Protein AF-A0A2N1DSF1-F1 (afdb_monomer)

Sequence (118 aa):
LLKQGKAKVKKRMPFTIKMVEDTTEFIQPIIGGMDTGSKNIGCAATANGKVLYQSEVKLRTDISKKMQQRAMYRRTRRGRKCRYRPARWANRASMRKKGRLAPSIRSKVDSHLREKKY

pLDDT: mean 84.76, std 6.63, range [64.19, 95.62]

Nearest PDB structures (foldseek):
  8csz-assembly1_D  TM=7.946E-01  e=3.192E-05  synthetic construct
  7utn-assembly1_D  TM=7.830E-01  e=2.667E-05  synthetic construct
  7xht-assembly1_A  TM=7.555E-01  e=6.959E-05  metagenome
  3hrg-assembly1_A  TM=5.426E-01  e=9.029E-01  Bacteroides thetaiotaomicron VPI-5482

Solvent-accessible surface area (backbone atoms only — not comparable to full-atom values): 7459 Å² total; per-residue (Å²): 87,65,94,71,64,44,27,44,83,73,37,80,80,74,77,34,72,40,73,70,57,92,74,74,89,84,76,75,82,65,55,74,49,75,48,81,56,96,50,43,35,40,40,38,31,34,40,96,95,38,78,79,43,77,49,76,45,79,53,89,73,63,53,58,59,53,53,50,51,55,50,49,54,52,49,53,60,46,63,79,66,36,94,83,57,81,85,67,76,80,77,43,57,82,77,70,40,85,91,66,67,54,72,57,58,44,53,51,53,55,51,52,57,55,58,73,71,108

Mean predicted aligned error: 8.83 Å

Foldseek 3Di:
DVVVVQWDFPDVVVGDIDGPDDDDPPDFDKDWDWDQDPFKIWIWIDGPRDTPDIDIDGADDCVVVVVVVVVVVVVVVCVVVPPPPDDPPVPVVVVVDPPDDDPSVVSSVVVVVVVVVD

Radius of gyration: 23.52 Å; Cα contacts (8 Å, |Δi|>4): 100; chains: 1; bounding box: 52×29×66 Å

Secondary structure (DSSP, 8-state):
-TTTTSEEEEETTTTEEEE-S---S-----EEEEEE-SSEEEEEEEETTEEEEEEEEEPP-THHHHHHHHHHHHHHHHHTT-TT----STT-HHHH-TTPPPHHHHHHHHHHHHHHT-

Structure (mmCIF, N/CA/C/O backbone):
data_AF-A0A2N1DSF1-F1
#
_entry.id   AF-A0A2N1DSF1-F1
#
loop_
_atom_site.group_PDB
_atom_site.id
_atom_site.type_symbol
_atom_site.label_atom_id
_atom_site.label_alt_id
_atom_site.label_comp_id
_atom_site.label_asym_id
_atom_site.label_entity_id
_atom_site.label_seq_id
_atom_site.pdbx_PDB_ins_code
_atom_site.Cartn_x
_atom_site.Cartn_y
_atom_site.Cartn_z
_atom_site.occupancy
_atom_site.B_iso_or_equiv
_atom_site.auth_seq_id
_atom_site.auth_comp_id
_atom_site.auth_asym_id
_atom_site.auth_atom_id
_atom_site.pdbx_PDB_model_num
ATOM 1 N N . LEU A 1 1 ? -8.203 -3.648 32.026 1.00 82.00 1 LEU A N 1
ATOM 2 C CA . LEU A 1 1 ? -8.083 -4.540 30.844 1.00 82.00 1 LEU A CA 1
ATOM 3 C C . LEU A 1 1 ? -6.871 -5.471 30.908 1.00 82.00 1 LEU A C 1
ATOM 5 O O . LEU A 1 1 ? -7.058 -6.596 31.339 1.00 82.00 1 LEU A O 1
ATOM 9 N N . LEU A 1 2 ? -5.646 -5.046 30.555 1.00 86.38 2 LEU A N 1
ATOM 10 C CA . LEU A 1 2 ? -4.475 -5.953 30.512 1.00 86.38 2 LEU A CA 1
ATOM 11 C C . LEU A 1 2 ? -4.107 -6.545 31.884 1.00 86.38 2 LEU A C 1
ATOM 13 O O . LEU A 1 2 ? -3.986 -7.755 32.015 1.00 86.38 2 LEU A O 1
ATOM 17 N N . LYS A 1 3 ? -4.004 -5.704 32.925 1.00 89.25 3 LYS A N 1
ATOM 18 C CA . LYS A 1 3 ? -3.735 -6.155 34.307 1.00 89.25 3 LYS A CA 1
ATOM 19 C C . LYS A 1 3 ? -4.833 -7.062 34.879 1.00 89.25 3 LYS A C 1
ATOM 21 O O . LYS A 1 3 ? -4.572 -7.828 35.788 1.00 89.25 3 LYS A O 1
ATOM 26 N N . GLN A 1 4 ? -6.050 -6.956 34.349 1.00 88.81 4 GLN A N 1
ATOM 27 C CA . GLN A 1 4 ? -7.219 -7.721 34.792 1.00 88.81 4 GLN A CA 1
ATOM 28 C C . GLN A 1 4 ? -7.421 -9.005 33.964 1.00 88.81 4 GLN A C 1
ATOM 30 O O . GLN A 1 4 ? -8.451 -9.646 34.104 1.00 88.81 4 GLN A O 1
ATOM 35 N N . GLY A 1 5 ? -6.517 -9.346 33.034 1.00 86.56 5 GLY A N 1
ATOM 36 C CA . GLY A 1 5 ? -6.634 -10.542 32.182 1.00 86.56 5 GLY A CA 1
ATOM 37 C C . GLY A 1 5 ? -7.696 -10.474 31.071 1.00 86.56 5 GLY A C 1
ATOM 38 O O . GLY A 1 5 ? -7.719 -11.332 30.195 1.00 86.56 5 GLY A O 1
ATOM 39 N N . LYS A 1 6 ? -8.519 -9.420 31.035 1.00 86.88 6 LYS A N 1
ATOM 40 C CA . LYS A 1 6 ? -9.656 -9.254 30.104 1.00 86.88 6 LYS A CA 1
ATOM 41 C C . LYS A 1 6 ? -9.264 -9.006 28.647 1.00 86.88 6 LYS A C 1
ATOM 43 O O . LYS A 1 6 ? -10.090 -9.076 27.739 1.00 86.88 6 LYS A O 1
ATOM 48 N N . ALA A 1 7 ? -8.002 -8.662 28.414 1.00 90.94 7 ALA A N 1
ATOM 49 C CA . ALA A 1 7 ? -7.454 -8.424 27.090 1.00 90.94 7 ALA A CA 1
ATOM 50 C C . ALA A 1 7 ? -6.029 -8.964 27.011 1.00 90.94 7 ALA A C 1
ATOM 52 O O . ALA A 1 7 ? -5.286 -8.933 27.991 1.00 90.94 7 ALA A O 1
ATOM 53 N N . LYS A 1 8 ? -5.624 -9.393 25.816 1.00 92.88 8 LYS A N 1
ATOM 54 C CA . LYS A 1 8 ? -4.254 -9.814 25.514 1.00 92.88 8 LYS A CA 1
ATOM 55 C C . LYS A 1 8 ? -3.641 -8.943 24.430 1.00 92.88 8 LYS A C 1
ATOM 57 O O . LYS A 1 8 ? -4.320 -8.525 23.493 1.00 92.88 8 LYS A O 1
ATOM 62 N N . VAL A 1 9 ? -2.342 -8.681 24.532 1.00 92.56 9 VAL A N 1
ATOM 63 C CA . VAL A 1 9 ? -1.616 -7.926 23.503 1.00 92.56 9 VAL A CA 1
ATOM 64 C C . VAL A 1 9 ? -1.542 -8.772 22.229 1.00 92.56 9 VAL A C 1
ATOM 66 O O . VAL A 1 9 ? -0.967 -9.856 22.231 1.00 92.56 9 VAL A O 1
ATOM 69 N N . LYS A 1 10 ? -2.125 -8.277 21.133 1.00 89.75 10 LYS A N 1
ATOM 70 C CA . LYS A 1 10 ? -2.062 -8.907 19.803 1.00 89.75 10 LYS A CA 1
ATOM 71 C C . LYS A 1 10 ? -0.856 -8.410 19.015 1.00 89.75 10 LYS A C 1
ATOM 73 O O . LYS A 1 10 ? -0.228 -9.177 18.291 1.00 89.75 10 LYS A O 1
ATOM 78 N N . LYS A 1 11 ? -0.546 -7.117 19.128 1.00 85.62 11 LYS A N 1
ATOM 79 C CA . LYS A 1 11 ? 0.567 -6.482 18.419 1.00 85.62 11 LYS A CA 1
ATOM 80 C C . LYS A 1 11 ? 1.117 -5.325 19.242 1.00 85.62 11 LYS A C 1
ATOM 82 O O . LYS A 1 11 ? 0.351 -4.608 19.874 1.00 85.62 11 LYS A O 1
ATOM 87 N N . ARG A 1 12 ? 2.439 -5.142 19.237 1.00 86.31 12 ARG A N 1
AT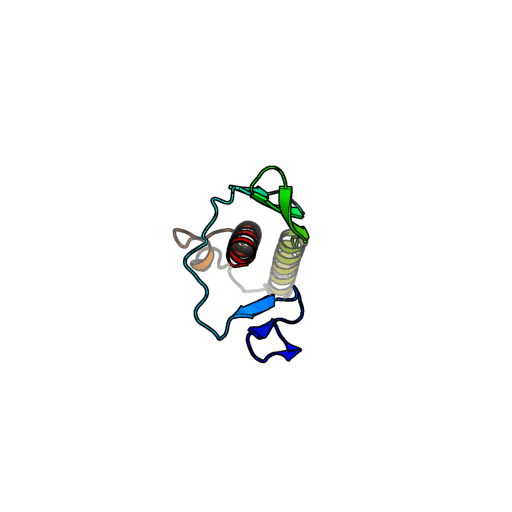OM 88 C CA . ARG A 1 12 ? 3.090 -4.027 19.945 1.00 86.31 12 ARG A CA 1
ATOM 89 C C . ARG A 1 12 ? 3.085 -2.727 19.138 1.00 86.31 12 ARG A C 1
ATOM 91 O O . ARG A 1 12 ? 3.019 -1.666 19.738 1.00 86.31 12 ARG A O 1
ATOM 98 N N . MET A 1 13 ? 3.121 -2.809 17.804 1.00 78.69 13 MET A N 1
ATOM 99 C CA . MET A 1 13 ? 3.095 -1.636 16.925 1.00 78.69 13 MET A CA 1
ATOM 100 C C . MET A 1 13 ? 2.282 -1.898 15.635 1.00 78.69 13 MET A C 1
ATOM 102 O O . MET A 1 13 ? 2.629 -2.820 14.883 1.00 78.69 13 MET A O 1
ATOM 106 N N . PRO A 1 14 ? 1.211 -1.120 15.374 1.00 76.12 14 PRO A N 1
ATOM 107 C CA . PRO A 1 14 ? 0.532 -0.261 16.356 1.00 76.12 14 PRO A CA 1
ATOM 108 C C . PRO A 1 14 ? 0.079 -1.087 17.575 1.00 76.12 14 PRO A C 1
ATOM 110 O O . PRO A 1 14 ? -0.175 -2.291 17.446 1.00 76.12 14 PRO A O 1
ATOM 113 N N . PHE A 1 15 ? 0.050 -0.479 18.766 1.00 83.25 15 PHE A N 1
ATOM 114 C CA . PHE A 1 15 ? -0.306 -1.201 19.989 1.00 83.25 15 PHE A CA 1
ATOM 115 C C . PHE A 1 15 ? -1.765 -1.647 19.905 1.00 83.25 15 PHE A C 1
ATOM 117 O O . PHE A 1 15 ? -2.684 -0.838 19.939 1.00 83.25 15 PHE A O 1
ATOM 124 N N . THR A 1 16 ? -1.964 -2.950 19.730 1.00 86.62 16 THR A N 1
ATOM 125 C CA . THR A 1 16 ? -3.269 -3.551 19.468 1.00 86.62 16 THR A CA 1
ATOM 126 C C . THR A 1 16 ? -3.536 -4.594 20.534 1.00 86.62 16 THR A C 1
ATOM 128 O O . THR A 1 16 ? -2.775 -5.561 20.672 1.00 86.62 16 THR A O 1
ATOM 131 N N . ILE A 1 17 ? -4.636 -4.431 21.260 1.00 90.50 17 ILE A N 1
ATOM 132 C CA . ILE A 1 17 ? -5.129 -5.421 22.214 1.00 90.50 17 ILE A CA 1
ATOM 133 C C . ILE A 1 17 ? -6.291 -6.198 21.596 1.00 90.50 17 ILE A C 1
ATOM 135 O O . ILE A 1 17 ? -7.047 -5.672 20.784 1.00 90.50 17 ILE A O 1
ATOM 139 N N . LYS A 1 18 ? -6.410 -7.474 21.951 1.00 87.69 18 LYS A N 1
ATOM 140 C CA . LYS A 1 18 ? -7.566 -8.313 21.638 1.00 87.69 18 LYS A CA 1
ATOM 141 C C . LYS A 1 18 ? -8.303 -8.598 22.942 1.00 87.69 18 LYS A C 1
ATOM 143 O O . LYS A 1 18 ? -7.678 -9.088 23.882 1.00 87.69 18 LYS A O 1
ATOM 148 N N . MET A 1 19 ? -9.600 -8.318 22.977 1.00 88.94 19 MET A N 1
ATOM 149 C CA . MET A 1 19 ? -10.473 -8.688 24.093 1.00 88.94 19 MET A CA 1
ATOM 150 C C . MET A 1 19 ? -10.586 -10.219 24.182 1.00 88.94 19 MET A C 1
ATOM 152 O O . MET A 1 19 ? -10.615 -10.898 23.151 1.00 88.94 19 MET A O 1
ATOM 156 N N . VAL A 1 20 ? -10.522 -10.756 25.402 1.00 87.31 20 VAL A N 1
ATOM 157 C CA . VAL A 1 20 ? -10.624 -12.200 25.691 1.00 87.31 20 VAL A CA 1
ATOM 158 C C . VAL A 1 20 ? -12.018 -12.558 26.196 1.00 87.31 20 VAL A C 1
ATOM 160 O O . VAL A 1 20 ? -12.508 -13.632 25.877 1.00 87.31 20 VAL A O 1
ATOM 163 N N . GLU A 1 21 ? -12.637 -11.655 26.953 1.00 83.88 21 GLU A N 1
ATOM 164 C CA . GLU A 1 21 ? -14.031 -11.760 27.380 1.00 83.88 21 GLU A CA 1
ATOM 165 C C . GLU A 1 21 ? -14.971 -11.334 26.247 1.00 83.88 21 GLU A C 1
ATOM 167 O O . GLU A 1 21 ? -14.606 -10.483 25.425 1.00 83.88 21 GLU A O 1
ATOM 172 N N . ASP A 1 22 ? -16.181 -11.895 26.239 1.00 75.06 22 ASP A N 1
ATOM 173 C CA . ASP A 1 22 ? -17.254 -11.436 25.366 1.00 75.06 22 ASP A CA 1
ATOM 174 C C . ASP A 1 22 ? -17.603 -9.991 25.725 1.00 75.06 22 ASP A C 1
ATOM 176 O O . ASP A 1 22 ? -18.013 -9.662 26.840 1.00 75.06 22 ASP A O 1
ATOM 180 N N . THR A 1 23 ? -17.362 -9.095 24.777 1.00 71.81 23 THR A N 1
ATOM 181 C CA . THR A 1 23 ? -17.770 -7.699 24.886 1.00 71.81 23 THR A CA 1
ATOM 182 C C . THR A 1 23 ? -19.251 -7.569 24.568 1.00 71.81 23 THR A C 1
ATOM 184 O O . THR A 1 23 ? -19.747 -8.201 23.639 1.00 71.81 23 THR A O 1
ATOM 187 N N . THR A 1 24 ? -19.937 -6.710 25.316 1.00 71.06 24 THR A N 1
ATOM 188 C CA . THR A 1 24 ? -21.329 -6.324 25.076 1.00 71.06 24 THR A CA 1
ATOM 189 C C . THR A 1 24 ? -21.536 -5.747 23.671 1.00 71.06 24 THR A C 1
ATOM 191 O O . THR A 1 24 ? -20.620 -5.176 23.079 1.00 71.06 24 THR A O 1
ATOM 194 N N . GLU A 1 25 ? -22.767 -5.843 23.162 1.00 69.75 25 GLU A N 1
ATOM 195 C CA . GLU A 1 25 ? -23.213 -5.394 21.828 1.00 69.75 25 GLU A CA 1
ATOM 196 C C . GLU A 1 25 ? -23.200 -3.865 21.619 1.00 69.75 25 GLU A C 1
ATOM 198 O O . GLU A 1 25 ? -23.859 -3.354 20.716 1.00 69.75 25 GLU A O 1
ATOM 203 N N . PHE A 1 26 ? -22.452 -3.103 22.424 1.00 73.75 26 PHE A N 1
ATOM 204 C CA . PHE A 1 26 ? -22.303 -1.659 22.246 1.00 73.75 26 PHE A CA 1
ATOM 205 C C . PHE A 1 26 ? -21.421 -1.364 21.029 1.00 73.75 26 PHE A C 1
ATOM 207 O O . PHE A 1 26 ? -20.242 -1.025 21.131 1.00 73.75 26 PHE A O 1
ATOM 214 N N . ILE A 1 27 ? -22.020 -1.519 19.854 1.00 80.12 27 ILE A N 1
ATOM 215 C CA . ILE A 1 27 ? -21.491 -1.055 18.583 1.00 80.12 27 ILE A CA 1
ATOM 216 C C . ILE A 1 27 ? -21.889 0.404 18.386 1.00 80.12 27 ILE A C 1
ATOM 218 O O . ILE A 1 27 ? -22.979 0.838 18.751 1.00 80.12 27 ILE A O 1
ATOM 222 N N . GLN A 1 28 ? -20.991 1.169 17.782 1.00 83.94 28 GLN A N 1
ATOM 223 C CA . GLN A 1 28 ? -21.257 2.543 17.387 1.00 83.94 28 GLN A CA 1
ATOM 224 C C . GLN A 1 28 ? -20.919 2.699 15.906 1.00 83.94 28 GLN A C 1
ATOM 226 O O . GLN A 1 28 ? -19.938 2.104 15.444 1.00 83.94 28 GLN A O 1
ATOM 231 N N . PRO A 1 29 ? -21.704 3.475 15.145 1.00 86.75 29 PRO A N 1
ATOM 232 C CA . PRO A 1 29 ? -21.370 3.765 13.763 1.00 86.75 29 PRO A CA 1
ATOM 233 C C . PRO A 1 29 ? -20.071 4.575 13.720 1.00 86.75 29 PRO A C 1
ATOM 235 O O . PRO A 1 29 ? -19.906 5.568 14.431 1.00 86.75 29 PRO A O 1
ATOM 238 N N . ILE A 1 30 ? -19.137 4.129 12.885 1.00 90.44 30 ILE A N 1
ATOM 239 C CA . ILE A 1 30 ? -17.842 4.773 12.674 1.00 90.44 30 ILE A CA 1
ATOM 240 C C . ILE A 1 30 ? -17.744 5.133 11.196 1.00 90.44 30 ILE A C 1
ATOM 242 O O . ILE A 1 30 ? -17.986 4.294 10.328 1.00 90.44 30 ILE A O 1
ATOM 246 N N . ILE A 1 31 ? -17.352 6.370 10.911 1.00 90.81 31 ILE A N 1
ATOM 247 C CA . ILE A 1 31 ? -17.050 6.823 9.557 1.00 90.81 31 ILE A CA 1
ATOM 248 C C . ILE A 1 31 ? -15.543 6.677 9.354 1.00 90.81 31 ILE A C 1
ATOM 250 O O . ILE A 1 31 ? -14.741 7.349 10.001 1.00 90.81 31 ILE A O 1
ATOM 254 N N . GLY A 1 32 ? -15.160 5.758 8.469 1.00 89.75 32 GLY A N 1
ATOM 255 C CA . GLY A 1 32 ? -13.774 5.562 8.053 1.00 89.75 32 GLY A CA 1
ATOM 256 C C . GLY A 1 32 ? -13.462 6.363 6.791 1.00 89.75 32 GLY A C 1
ATOM 257 O O . GLY A 1 32 ? -14.083 6.142 5.754 1.00 89.75 32 GLY A O 1
ATOM 258 N N . GLY A 1 33 ? -12.484 7.260 6.868 1.00 89.19 33 GLY A N 1
ATOM 259 C CA . GLY A 1 33 ? -11.907 7.967 5.729 1.00 89.19 33 GLY A CA 1
ATOM 260 C C . GLY A 1 33 ? -10.515 7.430 5.401 1.00 89.19 33 GLY A C 1
ATOM 261 O O . GLY A 1 33 ? -9.687 7.256 6.294 1.00 89.19 33 GLY A O 1
ATOM 262 N N . MET A 1 34 ? -10.247 7.188 4.118 1.00 88.19 34 MET A N 1
ATOM 263 C CA . MET A 1 34 ? -8.912 6.861 3.615 1.00 88.19 34 MET A CA 1
ATOM 264 C C . MET A 1 34 ? -8.554 7.851 2.510 1.00 88.19 34 MET A C 1
ATOM 266 O O . MET A 1 34 ? -9.180 7.848 1.453 1.00 88.19 34 MET A O 1
ATOM 270 N N . ASP A 1 35 ? -7.540 8.673 2.755 1.00 88.69 35 ASP A N 1
ATOM 271 C CA . ASP A 1 35 ? -6.957 9.564 1.761 1.00 88.69 35 ASP A CA 1
ATOM 272 C C . ASP A 1 35 ? -5.718 8.913 1.139 1.00 88.69 35 ASP A C 1
ATOM 274 O O . ASP A 1 35 ? -4.725 8.598 1.804 1.00 88.69 35 ASP A O 1
ATOM 278 N N . THR A 1 36 ? -5.791 8.667 -0.165 1.00 82.19 36 THR A N 1
ATOM 279 C CA . THR A 1 36 ? -4.778 7.912 -0.899 1.00 82.19 36 THR A CA 1
ATOM 280 C C . THR A 1 36 ? -3.896 8.842 -1.716 1.00 82.19 36 THR A C 1
ATOM 282 O O . THR A 1 36 ? -4.154 9.118 -2.891 1.00 82.19 36 THR A O 1
ATOM 285 N N . GLY A 1 37 ? -2.793 9.282 -1.121 1.00 83.06 37 GLY A N 1
ATOM 286 C CA . GLY A 1 37 ? -1.785 10.077 -1.805 1.00 83.06 37 GLY A CA 1
ATOM 287 C C . GLY A 1 37 ? -0.862 9.266 -2.727 1.00 83.06 37 GLY A C 1
ATOM 288 O O . GLY A 1 37 ? -0.868 8.033 -2.826 1.00 83.06 37 GLY A O 1
ATOM 289 N N . SER A 1 38 ? 0.005 9.982 -3.448 1.00 79.31 38 SER A N 1
ATOM 290 C CA . SER A 1 38 ? 1.054 9.363 -4.275 1.00 79.31 38 SER A CA 1
ATOM 291 C C . SER A 1 38 ? 2.191 8.768 -3.440 1.00 79.31 38 SER A C 1
ATOM 293 O O . SER A 1 38 ? 2.749 7.734 -3.816 1.00 79.31 38 SER A O 1
ATOM 295 N N . LYS A 1 39 ? 2.511 9.416 -2.316 1.00 85.00 39 LYS A N 1
ATOM 296 C CA . LYS A 1 39 ? 3.612 9.063 -1.414 1.00 85.00 39 LYS A CA 1
ATOM 297 C C . LYS A 1 39 ? 3.142 8.664 -0.025 1.00 85.00 39 LYS A C 1
ATOM 299 O O . LYS A 1 39 ? 3.826 7.862 0.590 1.00 85.00 39 LYS A O 1
ATOM 304 N N . ASN A 1 40 ? 2.017 9.188 0.446 1.00 88.81 40 ASN A N 1
ATOM 305 C CA . ASN A 1 40 ? 1.506 8.941 1.789 1.00 88.81 40 ASN A CA 1
ATOM 306 C C . ASN A 1 40 ? 0.057 8.457 1.685 1.00 88.81 40 ASN A C 1
ATOM 308 O O . ASN A 1 40 ? -0.638 8.824 0.739 1.00 88.81 40 ASN A O 1
ATOM 312 N N . ILE A 1 41 ? -0.370 7.620 2.622 1.00 88.12 41 ILE A N 1
ATOM 313 C CA . ILE A 1 41 ? -1.771 7.243 2.823 1.00 88.12 41 ILE A CA 1
ATOM 314 C C . ILE A 1 41 ? -2.158 7.733 4.209 1.00 88.12 41 ILE A C 1
ATOM 316 O O . ILE A 1 41 ? -1.479 7.376 5.171 1.00 88.12 41 ILE A O 1
ATOM 320 N N . GLY A 1 42 ? -3.221 8.524 4.298 1.00 88.19 42 GLY A N 1
ATOM 321 C CA . GLY A 1 42 ? -3.838 8.906 5.561 1.00 88.19 42 GLY A CA 1
ATOM 322 C C . GLY A 1 42 ? -5.089 8.072 5.802 1.00 88.19 42 GLY A C 1
ATOM 323 O O . GLY A 1 42 ? -5.916 7.945 4.902 1.00 88.19 42 GLY A O 1
ATOM 324 N N . CYS A 1 43 ? -5.251 7.511 6.997 1.00 87.56 43 CYS A N 1
ATOM 325 C CA . CYS A 1 43 ? -6.520 6.921 7.419 1.00 87.56 43 CYS A CA 1
ATOM 326 C C . CYS A 1 43 ? -7.014 7.611 8.682 1.00 87.56 43 CYS A C 1
ATOM 328 O O . CYS A 1 43 ? -6.229 7.930 9.575 1.00 87.56 43 CYS A O 1
ATOM 330 N N . ALA A 1 44 ? -8.321 7.823 8.759 1.00 89.12 44 ALA A N 1
ATOM 331 C CA . ALA A 1 44 ? -8.981 8.360 9.934 1.00 89.12 44 ALA A CA 1
ATOM 332 C C . ALA A 1 44 ? -10.287 7.609 10.182 1.00 89.12 44 ALA A C 1
ATOM 334 O O . ALA A 1 44 ? -11.004 7.272 9.242 1.00 89.12 44 ALA A O 1
ATOM 335 N N . ALA A 1 45 ? -10.607 7.363 11.446 1.00 89.38 45 ALA A N 1
ATOM 336 C CA . ALA A 1 45 ? -11.900 6.832 11.848 1.00 89.38 45 ALA A CA 1
ATOM 337 C C . ALA A 1 45 ? -12.536 7.791 12.853 1.00 89.38 45 ALA A C 1
ATOM 339 O O . ALA A 1 45 ? -11.924 8.109 13.877 1.00 89.38 45 ALA A O 1
ATOM 340 N N . THR A 1 46 ? -13.746 8.261 12.562 1.00 90.75 46 THR A N 1
ATOM 341 C CA . THR A 1 46 ? -14.474 9.220 13.396 1.00 90.75 46 THR A CA 1
ATOM 342 C C . THR A 1 46 ? -15.797 8.640 13.883 1.0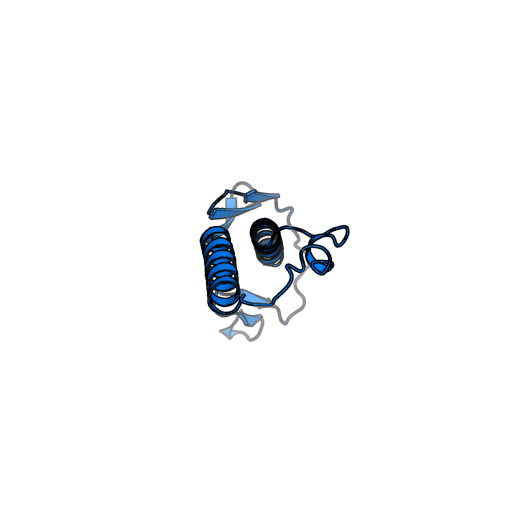0 90.75 46 THR A C 1
ATOM 344 O O . THR A 1 46 ? -16.477 7.910 13.165 1.00 90.75 46 THR A O 1
ATOM 347 N N . ALA A 1 47 ? -16.167 8.958 15.121 1.00 90.75 47 ALA A N 1
ATOM 348 C CA . ALA A 1 47 ? -17.486 8.671 15.679 1.00 90.75 47 ALA A CA 1
ATOM 349 C C . ALA A 1 47 ? -17.877 9.779 16.657 1.00 90.75 47 ALA A C 1
ATOM 351 O O . ALA A 1 47 ? -17.011 10.331 17.337 1.00 90.75 47 ALA A O 1
ATOM 352 N N . ASN A 1 48 ? -19.169 10.105 16.742 1.00 88.12 48 ASN A N 1
ATOM 353 C CA . ASN A 1 48 ? -19.705 11.109 17.675 1.00 88.12 48 ASN A CA 1
ATOM 354 C C . ASN A 1 48 ? -18.937 12.449 17.649 1.00 88.12 48 ASN A C 1
ATOM 356 O O . ASN A 1 48 ? -18.659 13.040 18.691 1.00 88.12 48 ASN A O 1
ATOM 360 N N . GLY A 1 49 ? -18.520 12.894 16.458 1.00 86.88 49 GLY A N 1
ATOM 361 C CA . GLY A 1 49 ? -17.759 14.137 16.274 1.00 86.88 49 GLY A CA 1
ATOM 362 C C . GLY A 1 49 ? -16.302 14.097 16.757 1.00 86.88 49 GLY A C 1
ATOM 363 O O . GLY A 1 49 ? -15.639 15.130 16.746 1.00 86.88 49 GLY A O 1
ATOM 364 N N . LYS A 1 50 ? -15.781 12.933 17.169 1.00 89.31 50 LYS A N 1
ATOM 365 C CA . LYS A 1 50 ? -14.395 12.753 17.632 1.00 89.31 50 LYS A CA 1
ATOM 366 C C . LYS A 1 50 ? -13.619 11.791 16.734 1.00 89.31 50 LYS A C 1
ATOM 368 O O . LYS A 1 50 ? -14.175 10.838 16.189 1.00 89.31 50 LYS A O 1
ATOM 373 N N . VAL A 1 51 ? -12.314 12.027 16.607 1.00 87.62 51 VAL A N 1
ATOM 374 C CA . VAL A 1 51 ? -11.381 11.127 15.913 1.00 87.62 51 VAL A CA 1
ATOM 375 C C . VAL A 1 51 ? -10.971 10.013 16.874 1.00 87.62 51 VAL A C 1
ATOM 377 O O . VAL A 1 51 ? -10.366 10.276 17.910 1.00 87.62 51 VAL A O 1
ATOM 380 N N . LEU A 1 52 ? -11.321 8.772 16.542 1.00 86.62 52 LEU A N 1
ATOM 381 C CA . LEU A 1 52 ? -10.973 7.581 17.322 1.00 86.62 52 LEU A CA 1
ATOM 382 C C . LEU A 1 52 ? -9.638 6.978 16.886 1.00 86.62 52 LEU A C 1
ATOM 384 O O . LEU A 1 52 ? -8.940 6.355 17.683 1.00 86.62 52 LEU A O 1
ATOM 388 N N . TYR A 1 53 ? -9.302 7.136 15.609 1.00 85.31 53 TYR A N 1
ATOM 389 C CA . TYR A 1 53 ? -8.100 6.580 15.010 1.00 85.31 53 TYR A CA 1
ATOM 390 C C . TYR A 1 53 ? -7.581 7.511 13.924 1.00 85.31 53 TYR A C 1
ATOM 392 O O . TYR A 1 53 ? -8.365 8.047 13.140 1.00 85.31 53 TYR A O 1
ATOM 400 N N . GLN A 1 54 ? -6.261 7.662 13.868 1.00 88.00 54 GLN A N 1
ATOM 401 C CA . GLN A 1 54 ? -5.559 8.349 12.797 1.00 88.00 54 GLN A CA 1
ATOM 402 C C . GLN A 1 54 ? -4.242 7.622 12.522 1.00 88.00 54 GLN A C 1
ATOM 404 O O . GLN A 1 54 ? -3.506 7.285 13.453 1.00 88.00 54 GLN A O 1
ATOM 409 N N . SER A 1 55 ? -3.933 7.398 11.251 1.00 86.06 55 SER A N 1
ATOM 410 C CA . SER A 1 5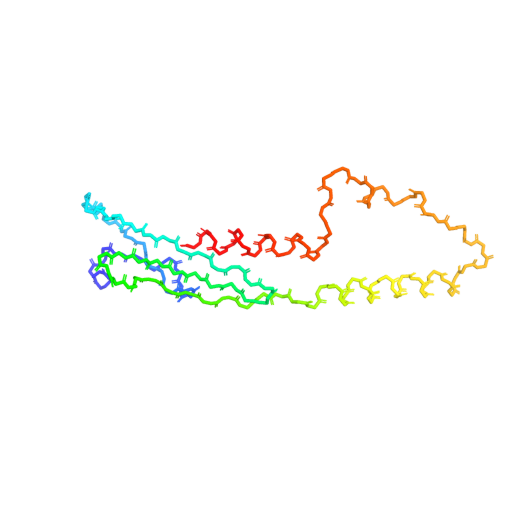5 ? -2.644 6.873 10.812 1.00 86.06 55 SER A CA 1
ATOM 411 C C . SER A 1 55 ? -2.162 7.586 9.558 1.00 86.06 55 SER A C 1
ATOM 413 O O . SER A 1 55 ? -2.949 8.004 8.708 1.00 86.06 55 SER A O 1
ATOM 415 N N . GLU A 1 56 ? -0.842 7.702 9.438 1.00 88.50 56 GLU A N 1
ATOM 416 C CA . GLU A 1 56 ? -0.182 8.095 8.201 1.00 88.50 56 GLU A CA 1
ATOM 417 C C . GLU A 1 56 ? 0.878 7.051 7.847 1.00 88.50 56 GLU A C 1
ATOM 419 O O . GLU A 1 56 ? 1.762 6.728 8.645 1.00 88.50 56 GLU A O 1
ATOM 424 N N . VAL A 1 57 ? 0.804 6.524 6.625 1.00 86.75 57 VAL A N 1
ATOM 425 C CA . VAL A 1 57 ? 1.751 5.535 6.113 1.00 86.75 57 VAL A CA 1
ATOM 426 C C . VAL A 1 57 ? 2.473 6.075 4.895 1.00 86.75 57 VAL A C 1
ATOM 428 O O . VAL A 1 57 ? 1.881 6.343 3.849 1.00 86.75 57 VAL A O 1
ATOM 431 N N . LYS A 1 58 ? 3.800 6.148 4.998 1.00 88.69 58 LYS A N 1
ATOM 432 C CA . LYS A 1 58 ? 4.669 6.501 3.878 1.00 88.69 58 LYS A CA 1
ATOM 433 C C . LYS A 1 58 ? 4.857 5.310 2.938 1.00 88.69 58 LYS A C 1
ATOM 435 O O . LYS A 1 58 ? 5.408 4.270 3.299 1.00 88.69 58 LYS A O 1
ATOM 440 N N . LEU A 1 59 ? 4.429 5.487 1.698 1.00 87.44 59 LEU A N 1
ATOM 441 C CA . LEU A 1 59 ? 4.574 4.541 0.606 1.00 87.44 59 LEU A CA 1
ATOM 442 C C . LEU A 1 59 ? 5.978 4.540 0.014 1.00 87.44 59 LEU A C 1
ATOM 444 O O . LEU A 1 59 ? 6.709 5.531 -0.026 1.00 87.44 59 LEU A O 1
ATOM 448 N N . ARG A 1 60 ? 6.328 3.382 -0.536 1.00 8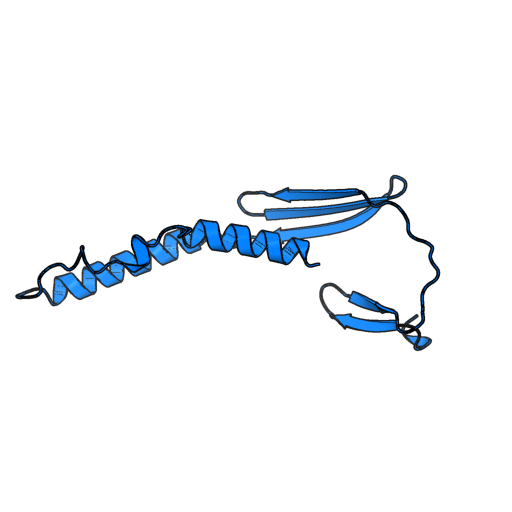6.88 60 ARG A N 1
ATOM 449 C CA . ARG A 1 60 ? 7.592 3.157 -1.221 1.00 86.88 60 ARG A CA 1
ATOM 450 C C . ARG A 1 60 ? 7.537 3.682 -2.662 1.00 86.88 60 ARG A C 1
ATOM 452 O O . ARG A 1 60 ? 6.744 3.205 -3.468 1.00 86.88 60 ARG A O 1
ATOM 459 N N . THR A 1 61 ? 8.433 4.606 -3.013 1.00 87.50 61 THR A N 1
ATOM 460 C CA . THR A 1 61 ? 8.438 5.314 -4.314 1.00 87.50 61 THR A CA 1
ATOM 461 C C . THR A 1 61 ? 9.593 4.930 -5.251 1.00 87.50 61 THR A C 1
ATOM 463 O O . THR A 1 61 ? 9.544 5.186 -6.452 1.00 87.50 61 THR A O 1
ATOM 466 N N . ASP A 1 62 ? 10.626 4.255 -4.747 1.00 90.12 62 ASP A N 1
ATOM 467 C CA . ASP A 1 62 ? 11.863 3.910 -5.473 1.00 90.12 62 ASP A CA 1
ATOM 468 C C . ASP A 1 62 ? 11.714 2.746 -6.480 1.00 90.12 62 ASP A C 1
ATOM 470 O O . ASP A 1 62 ? 12.669 2.371 -7.168 1.00 90.12 62 ASP A O 1
ATOM 474 N N . ILE A 1 63 ? 10.524 2.149 -6.575 1.00 89.56 63 ILE A N 1
ATOM 475 C CA . ILE A 1 63 ? 10.272 0.921 -7.342 1.00 89.56 63 ILE A CA 1
ATOM 476 C C . ILE A 1 63 ? 10.526 1.140 -8.831 1.00 89.56 63 ILE A C 1
ATOM 478 O O . ILE A 1 63 ? 11.176 0.311 -9.467 1.00 89.56 63 ILE A O 1
ATOM 482 N N . SER A 1 64 ? 10.054 2.259 -9.388 1.00 89.00 64 SER A N 1
ATOM 483 C CA . SER A 1 64 ? 10.248 2.570 -10.810 1.00 89.00 64 SER A CA 1
ATOM 484 C C . SER A 1 64 ? 11.739 2.667 -11.154 1.00 89.00 64 SER A C 1
ATOM 486 O O . SER A 1 64 ? 12.217 1.976 -12.058 1.00 89.00 64 SER A O 1
ATOM 488 N N . LYS A 1 65 ? 12.504 3.413 -10.344 1.00 93.00 65 LYS A N 1
ATOM 489 C CA . LYS A 1 65 ? 13.958 3.573 -10.497 1.00 93.00 65 LYS A CA 1
ATOM 490 C C . LYS A 1 65 ? 14.687 2.229 -10.407 1.00 93.00 65 LYS A C 1
ATOM 492 O O . LYS A 1 65 ? 15.494 1.906 -11.276 1.00 93.00 65 LYS A O 1
ATOM 497 N N . LYS A 1 66 ? 14.345 1.385 -9.427 1.00 93.56 66 LYS A N 1
ATOM 498 C CA . LYS A 1 66 ? 14.917 0.030 -9.296 1.00 93.56 66 LYS A CA 1
ATOM 499 C C . LYS A 1 66 ? 14.571 -0.876 -10.481 1.00 93.56 66 LYS A C 1
ATOM 501 O O . LYS A 1 66 ? 15.413 -1.651 -10.937 1.00 93.56 66 LYS A O 1
ATOM 506 N N . MET A 1 67 ? 13.359 -0.772 -11.027 1.00 91.50 67 MET A N 1
ATOM 507 C CA . MET A 1 67 ? 12.954 -1.533 -12.213 1.00 91.50 67 MET A CA 1
ATOM 508 C C . MET A 1 67 ? 13.705 -1.087 -13.473 1.00 91.50 67 MET A C 1
ATOM 510 O O . MET A 1 67 ? 14.130 -1.943 -14.257 1.00 91.50 67 MET A O 1
ATOM 514 N N . GLN A 1 68 ? 13.918 0.220 -13.645 1.00 92.62 68 GLN A N 1
ATOM 515 C CA . GLN A 1 68 ? 14.740 0.778 -14.722 1.00 92.62 68 GLN A CA 1
ATOM 516 C C . GLN A 1 68 ? 16.201 0.335 -14.591 1.00 92.62 68 GLN A C 1
ATOM 518 O O . GLN A 1 68 ? 16.765 -0.192 -15.548 1.00 92.62 68 GLN A O 1
ATOM 523 N N . GLN A 1 69 ? 16.785 0.431 -13.394 1.00 95.62 69 GLN A N 1
ATOM 524 C CA . GLN A 1 69 ? 18.151 -0.021 -13.119 1.00 95.62 69 GLN A CA 1
ATOM 525 C C . GLN A 1 69 ? 18.325 -1.517 -13.418 1.00 95.62 69 GLN A C 1
ATOM 527 O O . GLN A 1 69 ? 19.249 -1.925 -14.125 1.00 95.62 69 GLN A O 1
ATOM 532 N N . ARG A 1 70 ? 17.370 -2.353 -12.991 1.00 92.31 70 ARG A N 1
ATOM 533 C CA . ARG A 1 70 ? 17.345 -3.784 -13.328 1.00 92.31 70 ARG A CA 1
ATOM 534 C C . ARG A 1 70 ? 17.266 -4.022 -14.839 1.00 92.31 70 ARG A C 1
ATOM 536 O O . ARG A 1 70 ? 17.867 -4.975 -15.345 1.00 92.31 70 ARG A O 1
ATOM 543 N N . ALA A 1 71 ? 16.501 -3.209 -15.568 1.00 89.56 71 ALA A N 1
ATOM 544 C CA . ALA A 1 71 ? 16.399 -3.301 -17.022 1.00 89.56 71 ALA A CA 1
ATOM 545 C C . ALA A 1 71 ? 17.704 -2.897 -17.721 1.00 89.56 71 ALA A C 1
ATOM 547 O O . ALA A 1 71 ? 18.139 -3.615 -18.625 1.00 89.56 71 ALA A O 1
ATOM 548 N N . MET A 1 72 ? 18.339 -1.821 -17.2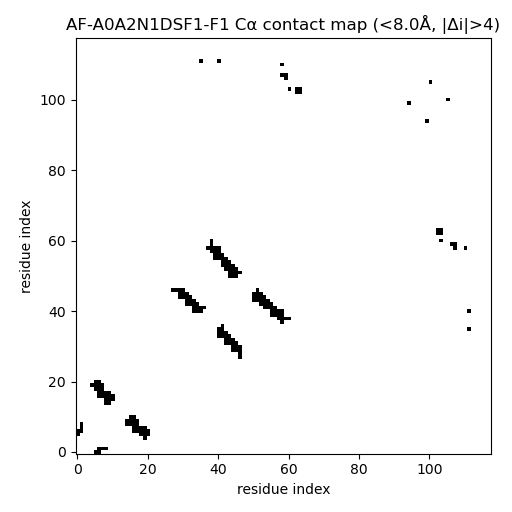55 1.00 93.75 72 MET A N 1
ATOM 549 C CA . MET A 1 72 ? 19.633 -1.329 -17.722 1.00 93.75 72 MET A CA 1
ATOM 550 C C . MET A 1 72 ? 20.719 -2.395 -17.546 1.00 93.75 72 MET A C 1
ATOM 552 O O . MET A 1 72 ? 21.282 -2.852 -18.535 1.00 93.75 72 MET A O 1
ATOM 556 N N . TYR A 1 73 ? 20.923 -2.913 -16.330 1.00 92.88 73 TYR A N 1
ATOM 557 C CA . TYR A 1 73 ? 21.930 -3.951 -16.075 1.00 92.88 73 TYR A CA 1
ATOM 558 C C . TYR A 1 73 ? 21.706 -5.218 -16.900 1.00 92.88 73 TYR A C 1
ATOM 560 O O . TYR A 1 73 ? 22.655 -5.829 -17.392 1.00 92.88 73 TYR A O 1
ATOM 568 N N . ARG A 1 74 ? 20.444 -5.611 -17.110 1.00 88.12 74 ARG A N 1
ATOM 569 C CA . ARG A 1 74 ? 20.110 -6.741 -17.985 1.00 88.12 74 ARG A CA 1
ATOM 570 C C . ARG A 1 74 ? 20.474 -6.462 -19.444 1.00 88.12 74 ARG A C 1
ATOM 572 O O . ARG A 1 74 ? 20.930 -7.384 -20.117 1.00 88.12 74 ARG A O 1
ATOM 579 N N . ARG A 1 75 ? 20.255 -5.238 -19.938 1.00 86.00 75 ARG A N 1
ATOM 580 C CA . ARG A 1 75 ? 20.652 -4.822 -21.291 1.00 86.00 75 ARG A CA 1
ATOM 581 C C . ARG A 1 75 ? 22.170 -4.870 -21.428 1.00 86.00 75 ARG A C 1
ATOM 583 O O . ARG A 1 75 ? 22.652 -5.550 -22.324 1.00 86.00 75 ARG A O 1
ATOM 590 N N . THR A 1 76 ? 22.899 -4.259 -20.499 1.00 89.56 76 THR A N 1
ATOM 591 C CA . THR A 1 76 ? 24.365 -4.197 -20.522 1.00 89.56 76 THR A CA 1
ATOM 592 C C . THR A 1 76 ? 25.005 -5.583 -20.480 1.00 89.56 76 THR A C 1
ATOM 594 O O . THR A 1 76 ? 25.850 -5.892 -21.315 1.00 89.56 76 THR A O 1
ATOM 597 N N . ARG A 1 77 ? 24.567 -6.469 -19.570 1.00 87.06 77 ARG A N 1
ATOM 598 C CA . ARG A 1 77 ? 25.082 -7.851 -19.507 1.00 87.06 77 ARG A CA 1
ATOM 599 C C . ARG A 1 77 ? 24.826 -8.636 -20.788 1.00 87.06 77 ARG A C 1
ATOM 601 O O . ARG A 1 77 ? 25.680 -9.414 -21.193 1.00 87.06 77 ARG A O 1
ATOM 608 N N . ARG A 1 78 ? 23.659 -8.443 -21.414 1.00 84.31 78 ARG A N 1
ATOM 609 C CA . ARG A 1 78 ? 23.358 -9.070 -22.705 1.00 84.31 78 ARG A CA 1
ATOM 610 C C . ARG A 1 78 ? 24.283 -8.502 -23.776 1.00 84.31 78 ARG A C 1
ATOM 612 O O . ARG A 1 78 ? 25.015 -9.290 -24.354 1.00 84.31 78 ARG A O 1
ATOM 619 N N . GLY A 1 79 ? 24.330 -7.180 -23.956 1.00 82.50 79 GLY A N 1
ATOM 620 C CA . GLY A 1 79 ? 25.144 -6.516 -24.983 1.00 82.50 79 GLY A CA 1
ATOM 621 C C . GLY A 1 79 ? 26.626 -6.901 -24.948 1.00 82.50 79 GLY A C 1
ATOM 622 O O . GLY A 1 79 ? 27.184 -7.241 -25.983 1.00 82.50 79 GLY A O 1
ATOM 623 N N . ARG A 1 80 ? 27.238 -6.985 -23.758 1.00 83.31 80 ARG A N 1
ATOM 624 C CA . ARG A 1 80 ? 28.646 -7.405 -23.603 1.00 83.31 80 ARG A CA 1
ATOM 625 C C . ARG A 1 80 ? 28.937 -8.850 -24.040 1.00 83.31 80 ARG A C 1
ATOM 627 O O . ARG A 1 80 ? 30.089 -9.188 -24.271 1.00 83.31 80 ARG A O 1
ATOM 634 N N . LYS A 1 81 ? 27.928 -9.725 -24.102 1.00 74.31 81 LYS A N 1
ATOM 635 C CA . LYS A 1 81 ? 28.064 -11.158 -24.439 1.00 74.31 81 LYS A CA 1
ATOM 636 C C . LYS A 1 81 ? 27.278 -11.527 -25.710 1.00 74.31 81 LYS A C 1
ATOM 638 O O . LYS A 1 81 ? 26.912 -12.683 -25.895 1.00 74.31 81 LYS A O 1
ATOM 643 N N . CYS A 1 82 ? 26.953 -10.546 -26.560 1.00 68.00 82 CYS A N 1
ATOM 644 C CA . CYS A 1 82 ? 26.003 -10.698 -27.670 1.00 68.00 82 CYS A CA 1
ATOM 645 C C . CYS A 1 82 ? 26.598 -11.099 -29.026 1.00 68.00 82 CYS A C 1
ATOM 647 O O . CYS A 1 82 ? 25.829 -11.089 -29.979 1.00 68.00 82 CYS A O 1
ATOM 649 N N . ARG A 1 83 ? 27.875 -11.508 -29.147 1.00 70.19 83 ARG A N 1
ATOM 650 C CA . ARG A 1 83 ? 28.472 -11.803 -30.472 1.00 70.19 83 ARG A CA 1
ATOM 651 C C . ARG A 1 83 ? 27.618 -12.749 -31.340 1.00 70.19 83 ARG A C 1
ATOM 653 O O . ARG A 1 83 ? 27.552 -12.536 -32.539 1.00 70.19 83 ARG A O 1
ATOM 660 N N . TYR A 1 84 ? 26.886 -13.690 -30.731 1.00 78.56 84 TYR A N 1
ATOM 661 C CA . TYR A 1 84 ? 25.958 -14.594 -31.435 1.00 78.56 84 TYR A CA 1
ATOM 662 C C . TYR A 1 84 ? 24.574 -14.732 -30.773 1.00 78.56 84 TYR A C 1
ATOM 664 O O . TYR A 1 84 ? 23.837 -15.671 -31.058 1.00 78.56 84 TYR A O 1
ATOM 672 N N . ARG A 1 85 ? 24.198 -13.856 -29.825 1.00 77.25 85 ARG A N 1
ATOM 673 C CA . ARG A 1 85 ? 22.947 -14.043 -29.062 1.00 77.25 85 ARG A CA 1
ATOM 674 C C . ARG A 1 85 ? 21.770 -13.331 -29.747 1.00 77.25 85 ARG A C 1
ATOM 676 O O . ARG A 1 85 ? 21.685 -12.109 -29.626 1.00 77.25 85 ARG A O 1
ATOM 683 N N . PRO A 1 86 ? 20.788 -14.049 -30.327 1.00 77.19 86 PRO A N 1
ATOM 684 C CA . PRO A 1 86 ? 19.605 -13.417 -30.895 1.00 77.19 86 PRO A CA 1
ATOM 685 C C . PRO A 1 86 ? 18.743 -12.786 -29.799 1.00 77.19 86 PRO A C 1
ATOM 687 O O . PRO A 1 86 ? 18.636 -13.276 -28.662 1.00 77.19 86 PRO A O 1
ATOM 690 N N . ALA A 1 87 ? 18.101 -11.675 -30.133 1.00 75.31 87 ALA A N 1
ATOM 691 C CA . ALA A 1 87 ? 17.231 -10.981 -29.207 1.00 75.31 87 ALA A CA 1
ATOM 692 C C . ALA A 1 87 ? 15.884 -11.710 -29.053 1.00 75.31 87 ALA A C 1
ATOM 694 O O . ALA A 1 87 ? 15.182 -12.012 -30.007 1.00 75.31 87 ALA A O 1
ATOM 695 N N . ARG A 1 88 ? 15.504 -11.997 -27.802 1.00 75.88 88 ARG A N 1
ATOM 696 C CA . ARG A 1 88 ? 14.308 -12.790 -27.457 1.00 75.88 88 ARG A CA 1
ATOM 697 C C . ARG A 1 88 ? 13.160 -11.908 -26.955 1.00 75.88 88 ARG A C 1
ATOM 699 O O . ARG A 1 88 ? 12.729 -12.039 -25.807 1.00 75.88 88 ARG A O 1
ATOM 706 N N . TRP A 1 89 ? 12.708 -10.935 -27.751 1.00 69.31 89 TRP A N 1
ATOM 707 C CA . TRP A 1 89 ? 11.587 -10.058 -27.359 1.00 69.31 89 TRP A CA 1
ATOM 708 C C . TRP A 1 89 ? 10.248 -10.806 -27.296 1.00 69.31 89 TRP A C 1
ATOM 710 O O . TRP A 1 89 ? 9.387 -10.458 -26.483 1.00 69.31 89 TRP A O 1
ATOM 720 N N . ALA A 1 90 ? 10.096 -11.863 -28.098 1.00 68.31 90 ALA A N 1
ATOM 721 C CA . ALA A 1 90 ? 8.938 -12.752 -28.082 1.00 68.31 90 ALA A CA 1
ATOM 722 C C . ALA A 1 90 ? 8.809 -13.508 -26.744 1.00 68.31 90 ALA A C 1
ATOM 724 O O . ALA A 1 90 ? 7.724 -13.539 -26.174 1.00 68.31 90 ALA A O 1
ATOM 725 N N . ASN A 1 91 ? 9.920 -13.943 -26.134 1.00 67.88 91 ASN A N 1
ATOM 726 C CA . ASN A 1 91 ? 9.938 -14.780 -24.917 1.00 67.88 91 ASN A CA 1
ATOM 727 C C . ASN A 1 91 ? 9.605 -14.022 -23.615 1.00 67.88 91 ASN A C 1
ATOM 729 O O . ASN A 1 91 ? 9.917 -14.474 -22.514 1.00 67.88 91 ASN A O 1
ATOM 733 N N . ARG A 1 92 ? 8.991 -12.839 -23.707 1.00 73.81 92 ARG A N 1
ATOM 734 C CA . ARG A 1 92 ? 8.526 -12.055 -22.554 1.00 73.81 92 ARG A CA 1
ATOM 735 C 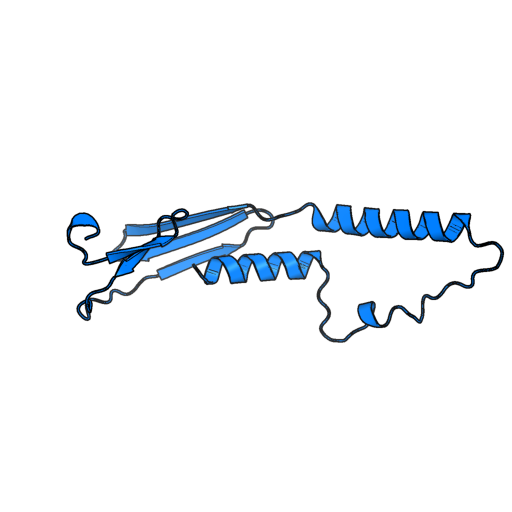C . ARG A 1 92 ? 7.049 -12.325 -22.256 1.00 73.81 92 ARG A C 1
ATOM 737 O O . ARG A 1 92 ? 6.297 -11.385 -22.016 1.00 73.81 92 ARG A O 1
ATOM 744 N N . ALA A 1 93 ? 6.637 -13.594 -22.258 1.00 79.38 93 ALA A N 1
ATOM 745 C CA . ALA A 1 93 ? 5.253 -14.003 -21.995 1.00 79.38 93 ALA A CA 1
ATOM 746 C C . ALA A 1 93 ? 4.718 -13.424 -20.673 1.00 79.38 93 ALA A C 1
ATOM 748 O O . ALA A 1 93 ? 3.611 -12.895 -20.626 1.00 79.38 93 ALA A O 1
ATOM 749 N N . SER A 1 94 ? 5.555 -13.381 -19.627 1.00 77.56 94 SER A N 1
ATOM 750 C CA . SER A 1 94 ? 5.175 -12.777 -18.344 1.00 77.56 94 SER A CA 1
ATOM 751 C C . SER A 1 94 ? 4.819 -11.293 -18.446 1.00 77.56 94 SER A C 1
ATOM 753 O O . SER A 1 94 ? 4.010 -10.825 -17.656 1.00 77.56 94 SER A O 1
ATOM 755 N N . MET A 1 95 ? 5.374 -10.544 -19.409 1.00 75.56 95 MET A N 1
ATOM 756 C CA . MET A 1 95 ? 5.028 -9.135 -19.612 1.00 75.56 95 MET A CA 1
ATOM 757 C C . MET A 1 95 ? 3.687 -8.945 -20.321 1.00 75.56 95 MET A C 1
ATOM 759 O O . MET A 1 95 ? 3.046 -7.929 -20.063 1.00 75.56 95 MET A O 1
ATOM 763 N N . ARG A 1 96 ? 3.291 -9.897 -21.177 1.00 79.75 96 ARG A N 1
ATOM 764 C CA . ARG A 1 96 ? 2.055 -9.870 -21.980 1.00 79.75 96 ARG A CA 1
ATOM 765 C C . ARG A 1 96 ? 0.875 -10.580 -21.311 1.00 79.75 96 ARG A C 1
ATOM 767 O O . ARG A 1 96 ? -0.204 -10.639 -21.885 1.00 79.75 96 ARG A O 1
ATOM 774 N N . LYS A 1 97 ? 1.071 -11.138 -20.114 1.00 85.75 97 LYS A N 1
ATOM 775 C CA . LYS A 1 97 ? 0.012 -11.829 -19.376 1.00 85.75 97 LYS A CA 1
ATOM 776 C C . LYS A 1 97 ? -1.167 -10.879 -19.125 1.00 85.75 97 LYS A C 1
ATOM 778 O O . LYS A 1 97 ? -0.975 -9.794 -18.572 1.00 85.75 97 LYS A O 1
ATOM 783 N N . LYS A 1 98 ? -2.377 -11.306 -19.501 1.00 88.56 98 LYS A N 1
ATOM 784 C CA . LYS A 1 98 ? -3.628 -10.577 -19.238 1.00 88.56 98 LYS A CA 1
ATOM 785 C C . LYS A 1 98 ? -3.783 -10.329 -17.728 1.00 88.56 98 LYS A C 1
ATOM 787 O O . LYS A 1 98 ? -3.454 -11.200 -16.925 1.00 88.56 98 LYS A O 1
ATOM 792 N N . GLY A 1 99 ? -4.212 -9.125 -17.346 1.00 87.62 99 GLY A N 1
ATOM 793 C CA . GLY A 1 99 ? -4.361 -8.721 -15.938 1.00 87.62 99 GLY A CA 1
ATOM 794 C C . GLY A 1 99 ? -3.053 -8.372 -15.214 1.00 87.62 99 GLY A C 1
ATOM 795 O O . GLY A 1 99 ? -3.038 -8.199 -13.996 1.00 87.62 99 GLY A O 1
ATOM 796 N N . ARG A 1 100 ? -1.923 -8.267 -15.925 1.00 86.81 100 ARG A N 1
ATOM 797 C CA . ARG A 1 100 ? -0.658 -7.862 -15.306 1.00 86.81 100 ARG A CA 1
ATOM 798 C C . ARG A 1 100 ? -0.657 -6.374 -14.957 1.00 86.81 100 ARG A C 1
ATOM 800 O O . ARG A 1 100 ? -0.590 -5.524 -15.838 1.00 86.81 100 ARG A O 1
ATOM 807 N N . LEU A 1 101 ? -0.552 -6.077 -13.665 1.00 88.69 101 LEU A N 1
ATOM 808 C CA . LEU A 1 101 ? -0.203 -4.745 -13.175 1.00 88.69 101 LEU A CA 1
ATOM 809 C C . LEU A 1 101 ? 1.313 -4.512 -13.227 1.00 88.69 101 LEU A C 1
ATOM 811 O O . LEU A 1 101 ? 2.123 -5.413 -12.971 1.00 88.69 101 LEU A O 1
ATOM 815 N N . ALA A 1 102 ? 1.713 -3.279 -13.542 1.00 87.50 102 ALA A N 1
ATOM 816 C CA . ALA A 1 102 ? 3.103 -2.863 -13.411 1.00 87.50 102 ALA A CA 1
ATOM 817 C C . ALA A 1 102 ? 3.549 -2.980 -11.937 1.00 87.50 102 ALA A C 1
ATOM 819 O O . ALA A 1 102 ? 2.746 -2.708 -11.045 1.00 87.50 102 ALA A O 1
ATOM 820 N N . PRO A 1 103 ? 4.816 -3.339 -11.646 1.00 88.00 103 PRO A N 1
ATOM 821 C CA . PRO A 1 103 ? 5.281 -3.518 -10.267 1.00 88.00 103 PRO A CA 1
ATOM 822 C C . PRO A 1 103 ? 5.058 -2.302 -9.357 1.00 88.00 103 PRO A C 1
ATOM 824 O O . PRO A 1 103 ? 4.784 -2.473 -8.175 1.00 88.00 103 PRO A O 1
ATOM 827 N N . SER A 1 104 ? 5.146 -1.086 -9.905 1.00 86.50 104 SER A N 1
ATOM 828 C CA . SER A 1 104 ? 4.848 0.156 -9.182 1.00 86.50 104 SER A CA 1
ATOM 829 C C . SER A 1 104 ? 3.377 0.245 -8.772 1.00 86.50 104 SER A C 1
ATOM 831 O O . SER A 1 104 ? 3.084 0.484 -7.606 1.00 86.50 104 SER A O 1
ATOM 833 N N . ILE A 1 105 ? 2.462 -0.000 -9.712 1.00 87.44 105 ILE A N 1
ATOM 834 C CA . ILE A 1 105 ? 1.013 0.040 -9.478 1.00 87.44 105 ILE A CA 1
ATOM 835 C C . ILE A 1 105 ? 0.609 -1.056 -8.494 1.00 87.44 105 ILE A C 1
ATOM 837 O O . ILE A 1 105 ? -0.086 -0.782 -7.523 1.00 87.44 105 ILE A O 1
ATOM 841 N N . ARG A 1 106 ? 1.108 -2.280 -8.698 1.00 90.19 106 ARG A N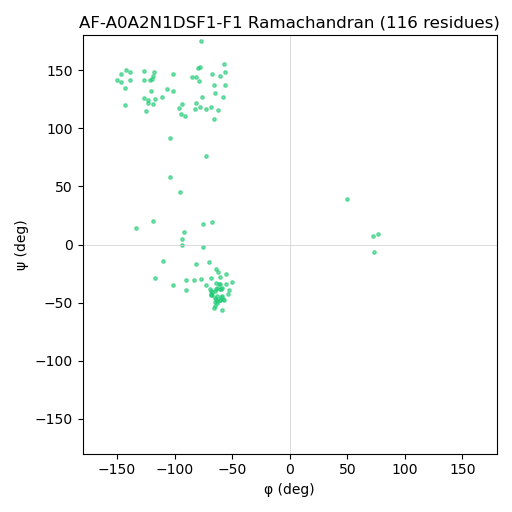 1
ATOM 842 C CA . ARG A 1 106 ? 0.844 -3.404 -7.797 1.00 90.19 106 ARG A CA 1
ATOM 843 C C . ARG A 1 106 ? 1.282 -3.095 -6.369 1.00 90.19 106 ARG A C 1
ATOM 845 O O . ARG A 1 106 ? 0.496 -3.270 -5.452 1.00 90.19 106 ARG A O 1
ATOM 852 N N . SER A 1 107 ? 2.497 -2.573 -6.185 1.00 88.81 107 SER A N 1
ATOM 853 C CA . SER A 1 107 ? 2.965 -2.201 -4.848 1.00 88.81 107 SER A CA 1
ATOM 854 C C . SER A 1 107 ? 2.110 -1.114 -4.208 1.00 88.81 107 SER A C 1
ATOM 856 O O . SER A 1 107 ? 1.968 -1.122 -2.992 1.00 88.81 107 SER A O 1
ATOM 858 N N . LYS A 1 108 ? 1.568 -0.181 -5.000 1.00 86.75 108 LYS A N 1
ATOM 859 C CA . LYS A 1 108 ? 0.675 0.859 -4.492 1.00 86.75 108 LYS A CA 1
ATOM 860 C C . LYS A 1 108 ? -0.612 0.229 -3.961 1.00 86.75 108 LYS A C 1
ATOM 862 O O . LYS A 1 108 ? -0.923 0.409 -2.790 1.00 86.75 108 LYS A O 1
ATOM 867 N N . VAL A 1 109 ? -1.280 -0.587 -4.778 1.00 88.62 109 VAL A N 1
ATOM 868 C CA . VAL A 1 109 ? -2.512 -1.304 -4.405 1.00 88.62 109 VAL A CA 1
ATOM 869 C C . VAL A 1 109 ? -2.294 -2.198 -3.183 1.00 88.62 109 VAL A C 1
ATOM 871 O O . VAL A 1 109 ? -3.057 -2.120 -2.224 1.00 88.62 109 VAL A O 1
ATOM 874 N N . ASP A 1 110 ? -1.216 -2.984 -3.167 1.00 89.19 110 ASP A N 1
ATOM 875 C C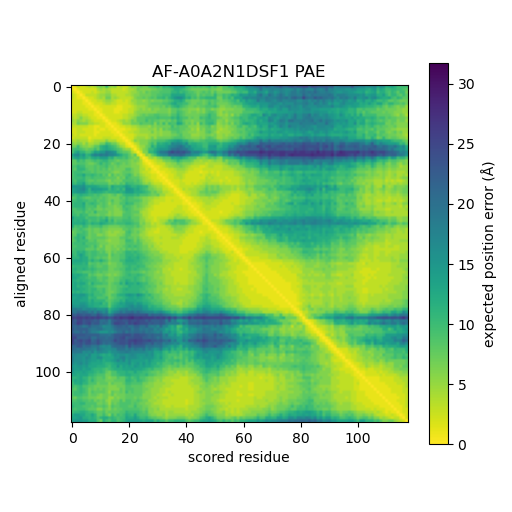A . ASP A 1 110 ? -0.892 -3.879 -2.052 1.00 89.19 110 ASP A CA 1
ATOM 876 C C . ASP A 1 110 ? -0.682 -3.104 -0.737 1.00 89.19 110 ASP A C 1
ATOM 878 O O . ASP A 1 110 ? -1.035 -3.596 0.336 1.00 89.19 110 ASP A O 1
ATOM 882 N N . SER A 1 111 ? -0.138 -1.883 -0.797 1.00 87.31 111 SER A N 1
ATOM 883 C CA . SER A 1 111 ? -0.023 -1.012 0.377 1.00 87.31 111 SER A CA 1
ATOM 884 C C . SER A 1 111 ? -1.377 -0.499 0.871 1.00 87.31 111 SER A C 1
ATOM 886 O O . SER A 1 111 ? -1.582 -0.462 2.079 1.00 87.31 111 SER A O 1
ATOM 888 N N . HIS A 1 112 ? -2.309 -0.166 -0.026 1.00 84.94 112 HIS A N 1
ATOM 889 C CA . HIS A 1 112 ? -3.652 0.302 0.357 1.00 84.94 112 HIS A CA 1
ATOM 890 C C . HIS A 1 112 ? -4.449 -0.826 1.023 1.00 84.94 112 HIS A C 1
ATOM 892 O O . HIS A 1 112 ? -5.056 -0.643 2.073 1.00 84.94 112 HIS A O 1
ATOM 898 N N . LEU A 1 113 ? -4.383 -2.031 0.449 1.00 86.88 113 LEU A N 1
ATOM 899 C CA . LEU A 1 113 ? -5.028 -3.221 1.009 1.00 86.88 113 LEU A CA 1
ATOM 900 C C . LEU A 1 113 ? -4.447 -3.617 2.368 1.00 86.88 113 LEU A C 1
ATOM 902 O O . LEU A 1 113 ? -5.163 -4.141 3.219 1.00 86.88 113 LEU A O 1
ATOM 906 N N . ARG A 1 114 ? -3.146 -3.385 2.572 1.00 84.62 114 ARG A N 1
ATOM 907 C CA . ARG A 1 114 ? -2.497 -3.628 3.859 1.00 84.62 114 ARG A CA 1
ATOM 908 C C . ARG A 1 114 ? -2.996 -2.663 4.925 1.00 84.62 114 ARG A C 1
ATOM 910 O O . ARG A 1 114 ? -3.208 -3.115 6.043 1.00 84.62 114 ARG A O 1
ATOM 917 N N . GLU A 1 115 ? -3.186 -1.396 4.569 1.00 81.00 115 GLU A N 1
ATOM 918 C CA . GLU A 1 115 ? -3.704 -0.393 5.497 1.00 81.00 115 GLU A CA 1
ATOM 919 C C . GLU A 1 115 ? -5.165 -0.654 5.851 1.00 81.00 115 GLU A C 1
ATOM 921 O O . GLU A 1 115 ? -5.497 -0.700 7.024 1.00 81.00 115 GLU A O 1
ATOM 926 N N . LYS A 1 116 ? -6.004 -0.998 4.865 1.00 78.62 116 LYS A N 1
ATOM 927 C CA . LYS A 1 116 ? -7.403 -1.403 5.092 1.00 78.62 116 LYS A CA 1
ATOM 928 C C . LYS A 1 116 ? -7.565 -2.581 6.070 1.00 78.62 116 LYS A C 1
ATOM 930 O O . LYS A 1 116 ? -8.646 -2.791 6.607 1.00 78.62 116 LYS A O 1
ATOM 935 N N . LYS A 1 117 ? -6.542 -3.429 6.215 1.00 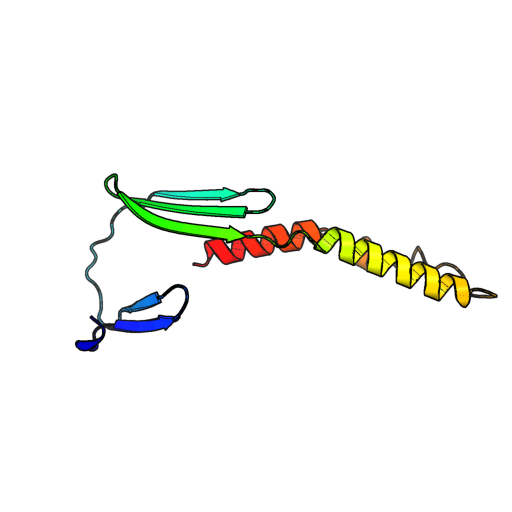74.62 117 LYS A N 1
ATOM 936 C CA . LYS A 1 117 ? -6.603 -4.621 7.073 1.00 74.62 117 LYS A CA 1
ATOM 937 C C . LYS A 1 117 ? -6.360 -4.301 8.555 1.00 74.62 117 LYS A C 1
ATOM 939 O O . LYS A 1 117 ? -6.612 -5.177 9.387 1.00 74.62 117 LYS A O 1
ATOM 944 N N . TYR A 1 118 ? -5.808 -3.129 8.862 1.00 64.19 118 TYR A N 1
ATOM 945 C CA . TYR A 1 118 ? -5.716 -2.628 10.232 1.00 64.19 118 TYR A CA 1
ATOM 946 C C . TYR A 1 118 ? -7.052 -2.041 10.668 1.00 64.19 118 TYR A C 1
ATOM 948 O O . TYR A 1 118 ? -7.373 -2.267 11.854 1.00 64.19 118 TYR A O 1
#